Protein AF-A0A160F9H5-F1 (afdb_monomer_lite)

Sequence (130 aa):
MRKVIITVTLLSLFIFALTGCGVTSQKNDATSGESEQNKQSETTTKEQSKEHEAKKYYFTANEGGSISKIDLKTNKVVSTIKVDGAVHNVQVSPDGKILGATLVPEMQHGNDHSMEMKGMAVFIIQKQTN

pLDDT: mean 71.47, std 24.98, range [26.0, 98.25]

Structure (mmCIF, N/CA/C/O backbone):
data_AF-A0A160F9H5-F1
#
_entry.id   AF-A0A160F9H5-F1
#
loop_
_atom_site.group_PDB
_atom_site.id
_atom_site.type_symbol
_atom_site.label_atom_id
_atom_site.label_alt_id
_atom_site.label_comp_id
_atom_site.label_asym_id
_atom_site.label_entity_id
_atom_site.label_seq_id
_atom_site.pdbx_PDB_ins_code
_atom_site.Cartn_x
_atom_site.Cartn_y
_atom_site.Cartn_z
_atom_site.occupancy
_atom_site.B_iso_or_equiv
_atom_site.auth_seq_id
_atom_site.auth_comp_id
_atom_site.auth_asym_id
_atom_site.auth_atom_id
_atom_site.pdbx_PDB_model_num
ATOM 1 N N . MET A 1 1 ? -50.963 9.316 48.881 1.00 56.94 1 MET A N 1
ATOM 2 C CA . MET A 1 1 ? -49.984 10.072 49.701 1.00 56.94 1 MET A CA 1
ATOM 3 C C . MET A 1 1 ? -48.557 9.508 49.643 1.00 56.94 1 MET A C 1
ATOM 5 O O . MET A 1 1 ? -47.644 10.294 49.463 1.00 56.94 1 MET A O 1
ATOM 9 N N . ARG A 1 2 ? -48.322 8.181 49.675 1.00 55.03 2 ARG A N 1
ATOM 10 C CA . ARG A 1 2 ? -46.959 7.595 49.560 1.00 55.03 2 ARG A CA 1
ATOM 11 C C . ARG A 1 2 ? -46.211 7.891 48.242 1.00 55.03 2 ARG A C 1
ATOM 13 O O . ARG A 1 2 ? -45.001 8.054 48.266 1.00 55.03 2 ARG A O 1
ATOM 20 N N . LYS A 1 3 ? -46.916 8.024 47.110 1.00 47.59 3 LYS A N 1
ATOM 21 C CA . LYS A 1 3 ? -46.301 8.337 45.801 1.00 47.59 3 LYS A CA 1
ATOM 22 C C . LYS A 1 3 ? -45.863 9.805 45.645 1.00 47.59 3 LYS A C 1
ATOM 24 O O . LYS A 1 3 ? -44.958 10.069 44.873 1.00 47.59 3 LYS A O 1
ATOM 29 N N . VAL A 1 4 ? -46.453 10.730 46.412 1.00 53.50 4 VAL A N 1
ATOM 30 C CA . VAL A 1 4 ? -46.126 12.173 46.366 1.00 53.50 4 VAL A CA 1
ATOM 31 C C . VAL A 1 4 ? -44.842 12.481 47.152 1.00 53.50 4 VAL A C 1
ATOM 33 O O . VAL A 1 4 ? -44.091 13.380 46.797 1.00 53.50 4 VAL A O 1
ATOM 36 N N . ILE A 1 5 ? -44.538 11.685 48.182 1.00 56.47 5 ILE A N 1
ATOM 37 C CA . ILE A 1 5 ? -43.329 11.843 49.010 1.00 56.47 5 ILE A CA 1
ATOM 38 C C . ILE A 1 5 ? -42.056 11.432 48.237 1.00 56.47 5 ILE A C 1
ATOM 40 O O . ILE A 1 5 ? -41.007 12.054 48.389 1.00 56.47 5 ILE A O 1
ATOM 44 N N . ILE A 1 6 ? -42.152 10.433 47.350 1.00 58.38 6 ILE A N 1
ATOM 45 C CA . ILE A 1 6 ? -41.022 9.957 46.526 1.00 58.38 6 ILE A CA 1
ATOM 46 C C . ILE A 1 6 ? -40.683 10.962 45.412 1.00 58.38 6 ILE A C 1
ATOM 48 O O . ILE A 1 6 ? -39.519 11.178 45.093 1.00 58.38 6 ILE A O 1
ATOM 52 N N . THR A 1 7 ? -41.686 11.636 44.845 1.00 57.72 7 THR A N 1
ATOM 53 C CA . THR A 1 7 ? -41.461 12.628 43.783 1.00 57.72 7 THR A CA 1
ATOM 54 C C . THR A 1 7 ? -40.857 13.933 44.308 1.00 57.72 7 THR A C 1
ATOM 56 O O . THR A 1 7 ? -40.084 14.569 43.600 1.00 57.72 7 THR A O 1
ATOM 59 N N . VAL A 1 8 ? -41.149 14.319 45.556 1.00 58.59 8 VAL A N 1
ATOM 60 C CA . VAL A 1 8 ? -40.590 15.540 46.174 1.00 58.59 8 VAL A CA 1
ATOM 61 C C . VAL A 1 8 ? -39.128 15.349 46.603 1.00 58.59 8 VAL A C 1
ATOM 63 O O . VAL A 1 8 ? -38.341 16.286 46.515 1.00 58.59 8 VAL A O 1
ATOM 66 N N . THR A 1 9 ? -38.730 14.130 46.982 1.00 59.59 9 THR A N 1
ATOM 67 C CA . THR A 1 9 ? -37.344 13.807 47.378 1.00 59.59 9 THR A CA 1
ATOM 68 C C . THR A 1 9 ? -36.384 13.687 46.188 1.00 59.59 9 THR A C 1
ATOM 70 O O . THR A 1 9 ? -35.216 14.052 46.300 1.00 59.59 9 THR A O 1
ATOM 73 N N . LEU A 1 10 ? -36.870 13.258 45.020 1.00 58.19 10 LEU A N 1
ATOM 74 C CA . LEU A 1 10 ? -36.082 13.217 43.780 1.00 58.19 10 LEU A CA 1
ATOM 75 C C . LEU A 1 10 ? -35.852 14.610 43.170 1.00 58.19 10 LEU A C 1
ATOM 77 O O . LEU A 1 10 ? -34.795 14.860 42.596 1.00 58.19 10 LEU A O 1
ATOM 81 N N . LEU A 1 11 ? -36.800 15.537 43.344 1.00 53.56 11 LEU A N 1
ATOM 82 C CA . LEU A 1 11 ? -36.681 16.908 42.839 1.00 53.56 11 LEU A CA 1
ATOM 83 C C . LEU A 1 11 ? -35.740 17.777 43.699 1.00 53.56 11 LEU A C 1
ATOM 85 O O . LEU A 1 11 ? -35.092 18.676 43.170 1.00 53.56 11 LEU A O 1
ATOM 89 N N . SER A 1 12 ? -35.593 17.481 44.998 1.00 56.38 12 SER A N 1
ATOM 90 C CA . SER A 1 12 ? -34.661 18.200 45.885 1.00 56.38 12 SER A CA 1
ATOM 91 C C . SER A 1 12 ? -33.193 17.785 45.719 1.00 56.38 12 SER A C 1
ATOM 93 O O . SER A 1 12 ? -32.298 18.560 46.043 1.00 56.38 12 SER A O 1
ATOM 95 N N . LEU A 1 13 ? -32.922 16.583 45.203 1.00 56.38 13 LEU A N 1
ATOM 96 C CA . LEU A 1 13 ? -31.559 16.076 44.983 1.00 56.38 13 LEU A CA 1
ATOM 97 C C . LEU A 1 13 ? -30.922 16.570 43.673 1.00 56.38 13 LEU A C 1
ATOM 99 O O . LEU A 1 13 ? -29.706 16.505 43.527 1.00 56.38 13 LEU A O 1
ATOM 103 N N . PHE A 1 14 ? -31.711 17.131 42.753 1.00 54.00 14 PHE A N 1
ATOM 104 C CA . PHE A 1 14 ? -31.213 17.665 41.479 1.00 54.00 14 PHE A CA 1
ATOM 105 C C . PHE A 1 14 ? -30.674 19.108 41.580 1.00 54.00 14 PHE A C 1
ATOM 107 O O . PHE A 1 14 ? -30.078 19.615 40.635 1.00 54.00 14 PHE A O 1
ATOM 114 N N . ILE A 1 15 ? -30.846 19.775 42.729 1.00 57.19 15 ILE A N 1
ATOM 115 C CA . ILE A 1 15 ? -30.453 21.184 42.929 1.00 57.19 15 ILE A CA 1
ATOM 116 C C . ILE A 1 15 ? -29.040 21.318 43.543 1.00 57.19 15 ILE A C 1
ATOM 118 O O . ILE A 1 15 ? -28.433 22.382 43.470 1.00 57.19 15 ILE A O 1
ATOM 122 N N . PHE A 1 16 ? -28.444 20.242 44.070 1.00 53.19 16 PHE A N 1
ATOM 123 C CA . PHE A 1 16 ? -27.147 20.308 44.767 1.00 53.19 16 PHE A CA 1
ATOM 124 C C . PHE A 1 16 ? -25.892 20.270 43.872 1.00 53.19 16 PHE A C 1
ATOM 126 O O . PHE A 1 16 ? -24.783 20.355 44.392 1.00 53.19 16 PHE A O 1
ATOM 133 N N . ALA A 1 17 ? -26.020 20.183 42.544 1.00 50.41 17 ALA A N 1
ATOM 134 C CA . ALA A 1 17 ? -24.862 20.037 41.650 1.00 50.41 17 ALA A CA 1
ATOM 135 C C . ALA A 1 17 ? -24.347 21.345 41.006 1.00 50.41 17 ALA A C 1
ATOM 137 O O . ALA A 1 17 ? -23.434 21.284 40.187 1.00 50.41 17 ALA A O 1
ATOM 138 N N . LEU A 1 18 ? -24.896 22.523 41.341 1.00 60.91 18 LEU A N 1
ATOM 139 C CA . LEU A 1 18 ? -24.579 23.782 40.631 1.00 60.91 18 LEU A CA 1
ATOM 140 C C . LEU A 1 18 ? -24.001 24.923 41.487 1.00 60.91 18 LEU A C 1
ATOM 142 O O . LEU A 1 18 ? -23.855 26.039 41.001 1.00 60.91 18 LEU A O 1
ATOM 146 N N . THR A 1 19 ? -23.573 24.660 42.719 1.00 63.06 19 THR A N 1
ATOM 147 C CA . THR A 1 19 ? -22.852 25.646 43.549 1.00 63.06 19 THR A CA 1
ATOM 148 C C . THR A 1 19 ? -21.435 25.172 43.845 1.00 63.06 19 THR A C 1
ATOM 150 O O . THR A 1 19 ? -21.131 24.708 44.938 1.00 63.06 19 THR A O 1
ATOM 153 N N . GLY A 1 20 ? -20.564 25.287 42.843 1.00 50.78 20 GLY A N 1
ATOM 154 C CA . GLY A 1 20 ? -19.114 25.197 42.997 1.00 50.78 20 GLY A CA 1
ATOM 155 C C . GLY A 1 20 ? -18.481 26.582 42.876 1.00 50.78 20 GLY A C 1
ATOM 156 O O . GLY A 1 20 ? -18.019 26.949 41.802 1.00 50.78 20 GLY A O 1
ATOM 157 N N . CYS A 1 21 ? -18.463 27.342 43.971 1.00 61.75 21 CYS A N 1
ATOM 158 C CA . CYS A 1 21 ? -17.661 28.557 44.125 1.00 61.75 21 CYS A CA 1
ATOM 159 C C . CYS A 1 21 ? -16.881 28.471 45.441 1.00 61.75 21 CYS A C 1
ATOM 161 O O . CYS A 1 21 ? -17.481 28.212 46.479 1.00 61.75 21 CYS A O 1
ATOM 163 N N . GLY A 1 22 ? -15.585 28.795 45.406 1.00 39.16 22 GLY A N 1
ATOM 164 C CA . GLY A 1 22 ? -14.924 29.435 46.549 1.00 39.16 22 GLY A CA 1
ATOM 165 C C . GLY A 1 22 ? -13.743 28.705 47.191 1.00 39.16 22 GLY A C 1
ATOM 166 O O . GLY A 1 22 ? -13.897 27.732 47.913 1.00 39.16 22 GLY A O 1
ATOM 167 N N . VAL A 1 23 ? -12.567 29.287 46.966 1.00 41.62 23 VAL A N 1
ATOM 168 C CA . VAL A 1 23 ? -11.268 29.147 47.646 1.00 41.62 23 VAL A CA 1
ATOM 169 C C . VAL A 1 23 ? -11.308 29.454 49.163 1.00 41.62 23 VAL A C 1
ATOM 171 O O . VAL A 1 23 ? -11.987 30.394 49.558 1.00 41.62 23 VAL A O 1
ATOM 174 N N . THR A 1 24 ? -10.543 28.729 50.006 1.00 33.84 24 THR A N 1
ATOM 175 C CA . THR A 1 24 ? -9.422 29.238 50.854 1.00 33.84 24 THR A CA 1
ATOM 176 C C . THR A 1 24 ? -8.974 28.268 51.981 1.00 33.84 24 THR A C 1
ATOM 178 O O . THR A 1 24 ? -9.785 27.771 52.748 1.00 33.84 24 THR A O 1
ATOM 181 N N . SER A 1 25 ? -7.648 28.067 52.046 1.00 35.25 25 SER A N 1
ATOM 182 C CA . SER A 1 25 ? -6.700 28.005 53.188 1.00 35.25 25 SER A CA 1
ATOM 183 C C . SER A 1 25 ? -6.787 27.040 54.400 1.00 35.25 25 SER A C 1
ATOM 185 O O . SER A 1 25 ? -7.707 27.093 55.203 1.00 35.25 25 SER A O 1
ATOM 187 N N . GLN A 1 26 ? -5.615 26.394 54.609 1.00 34.84 26 GLN A N 1
ATOM 188 C CA . GLN A 1 26 ? -4.937 25.920 55.847 1.00 34.84 26 GLN A CA 1
ATOM 189 C C . GLN A 1 26 ? -5.470 24.663 56.573 1.00 34.84 26 GLN A C 1
ATOM 191 O O . GLN A 1 26 ? -6.667 24.487 56.698 1.00 34.84 26 GLN A O 1
ATOM 196 N N . LYS A 1 27 ? -4.669 23.783 57.203 1.00 31.27 27 LYS A N 1
ATOM 197 C CA . LYS A 1 27 ? -3.218 23.477 57.283 1.00 31.27 27 LYS A CA 1
ATOM 198 C C . LYS A 1 27 ? -3.081 22.318 58.312 1.00 31.27 27 LYS A C 1
ATOM 200 O O . LYS A 1 27 ? 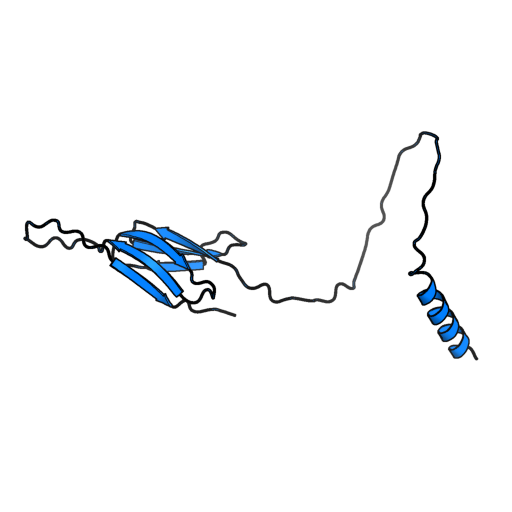-3.609 22.481 59.404 1.00 31.27 27 LYS A O 1
ATOM 205 N N . ASN A 1 28 ? -2.295 21.272 57.995 1.00 31.33 28 ASN A N 1
ATOM 206 C CA . ASN A 1 28 ? -1.688 20.236 58.882 1.00 31.33 28 ASN A CA 1
ATOM 207 C C . ASN A 1 28 ? -2.658 19.247 59.586 1.00 31.33 28 ASN A C 1
ATOM 209 O O . ASN A 1 28 ? -3.791 19.598 59.856 1.00 31.33 28 ASN A O 1
ATOM 213 N N . ASP A 1 29 ? -2.335 17.987 59.899 1.00 29.44 29 ASP A N 1
ATOM 214 C CA . ASP A 1 29 ? -1.083 17.389 60.385 1.00 29.44 29 ASP A CA 1
ATOM 215 C C . ASP A 1 29 ? -1.064 15.850 60.156 1.00 29.44 29 ASP A C 1
ATOM 217 O O . ASP A 1 29 ? -2.032 15.262 59.675 1.00 29.44 29 ASP A O 1
ATOM 221 N N . ALA A 1 30 ? 0.070 15.225 60.458 1.00 33.31 30 ALA A N 1
ATOM 222 C CA . ALA A 1 30 ? 0.598 13.980 59.907 1.00 33.31 30 ALA A CA 1
ATOM 223 C C . ALA A 1 30 ? 0.106 12.624 60.494 1.00 33.31 30 ALA A C 1
ATOM 225 O O . ALA A 1 30 ? -0.227 12.506 61.666 1.00 33.31 30 ALA A O 1
ATOM 226 N N . THR A 1 31 ? 0.233 11.589 59.644 1.00 26.02 31 THR A N 1
ATOM 227 C CA . THR A 1 31 ? 0.752 10.218 59.898 1.00 26.02 31 THR A CA 1
ATOM 228 C C . THR A 1 31 ? 0.045 9.261 60.876 1.00 26.02 31 THR A C 1
ATOM 230 O O . THR A 1 31 ? 0.136 9.405 62.088 1.00 26.02 31 THR A O 1
ATOM 233 N N . SER A 1 32 ? -0.468 8.136 60.353 1.00 30.95 32 SER A N 1
ATOM 234 C CA . SER A 1 32 ? 0.065 6.759 60.553 1.00 30.95 32 SER A CA 1
ATOM 235 C C . SER A 1 32 ? -0.965 5.678 60.180 1.00 30.95 32 SER A C 1
ATOM 237 O O . SER A 1 32 ? -2.158 5.856 60.403 1.00 30.95 32 SER A O 1
ATOM 239 N N . GLY A 1 33 ? -0.483 4.531 59.684 1.00 26.00 33 GLY A N 1
ATOM 240 C CA . GLY A 1 33 ? -1.131 3.234 59.927 1.00 26.00 33 GLY A CA 1
ATOM 241 C C . GLY A 1 33 ? -1.689 2.490 58.713 1.00 26.00 33 GLY A C 1
ATOM 242 O O . GLY A 1 33 ? -2.639 2.931 58.084 1.00 26.00 33 GLY A O 1
ATOM 243 N N . GLU A 1 34 ? -1.076 1.341 58.442 1.00 28.06 34 GLU A N 1
ATOM 244 C CA . GLU A 1 34 ? -1.306 0.329 57.402 1.00 28.06 34 GLU A CA 1
ATOM 245 C C . GLU A 1 34 ? -2.676 -0.377 57.358 1.00 28.06 34 GLU A C 1
ATOM 247 O O . GLU A 1 34 ? -3.356 -0.514 58.371 1.00 28.06 34 GLU A O 1
ATOM 252 N N . SER A 1 35 ? -2.896 -1.035 56.200 1.00 28.47 35 SER A N 1
ATOM 253 C CA . SER A 1 35 ? -3.519 -2.370 55.994 1.00 28.47 35 SER A CA 1
ATOM 254 C C . SER A 1 35 ? -5.020 -2.530 56.300 1.00 28.47 35 SER A C 1
ATOM 256 O O . SER A 1 35 ? -5.550 -1.932 57.218 1.00 28.47 35 SER A O 1
ATOM 258 N N . GLU A 1 36 ? -5.829 -3.343 55.622 1.00 35.31 36 GLU A N 1
ATOM 259 C CA . GLU A 1 36 ? -5.741 -4.217 54.449 1.00 35.31 36 GLU A CA 1
ATOM 260 C C . GLU A 1 36 ? -7.198 -4.637 54.109 1.00 35.31 36 GLU A C 1
ATOM 262 O O . GLU A 1 36 ? -8.116 -4.451 54.905 1.00 35.31 36 GLU A O 1
ATOM 267 N N . GLN A 1 37 ? -7.371 -5.302 52.962 1.00 27.97 37 GLN A N 1
ATOM 268 C CA . GLN A 1 37 ? -8.415 -6.311 52.703 1.00 27.97 37 GLN A CA 1
ATOM 269 C C . GLN A 1 37 ? -9.778 -5.884 52.106 1.00 27.97 37 GLN A C 1
ATOM 271 O O . GLN A 1 37 ? -10.794 -5.708 52.767 1.00 27.97 37 GLN A O 1
ATOM 276 N N . ASN A 1 38 ? -9.780 -5.868 50.768 1.00 29.89 38 ASN A N 1
ATOM 277 C CA . ASN A 1 38 ? -10.551 -6.760 49.885 1.00 29.89 38 ASN A CA 1
ATOM 278 C C . ASN A 1 38 ? -12.054 -7.007 50.172 1.00 29.89 38 ASN A C 1
ATOM 280 O O . ASN A 1 38 ? -12.415 -7.762 51.074 1.00 29.89 38 ASN A O 1
ATOM 284 N N . LYS A 1 39 ? -12.924 -6.558 49.250 1.00 35.56 39 LYS A N 1
ATOM 285 C CA . LYS A 1 39 ? -14.165 -7.278 48.921 1.00 35.56 39 LYS A CA 1
ATOM 286 C C . LYS A 1 39 ? -14.458 -7.229 47.417 1.00 35.56 39 LYS A C 1
ATOM 288 O O . LYS A 1 39 ? -14.629 -6.166 46.827 1.00 35.56 39 LYS A O 1
ATOM 293 N N . GLN A 1 40 ? -14.503 -8.422 46.838 1.00 34.69 40 GLN A N 1
ATOM 294 C CA . GLN A 1 40 ? -14.778 -8.759 45.446 1.00 34.69 40 GLN A CA 1
ATOM 295 C C . GLN A 1 40 ? -16.289 -8.867 45.141 1.00 34.69 40 GLN A C 1
ATOM 297 O O . GLN A 1 40 ? -17.095 -9.103 46.043 1.00 34.69 40 GLN A O 1
ATOM 302 N N . SER A 1 41 ? -16.583 -8.804 43.834 1.00 36.97 41 SER A N 1
ATOM 303 C CA . SER A 1 41 ? -17.782 -9.233 43.079 1.00 36.97 41 SER A CA 1
ATOM 304 C C . SER A 1 41 ? -18.965 -8.258 42.997 1.00 36.97 41 SER A C 1
ATOM 306 O O . SER A 1 41 ? -19.612 -7.976 43.998 1.00 36.97 41 SER A O 1
ATOM 308 N N . GLU A 1 42 ? -19.177 -7.609 41.836 1.00 43.69 42 GLU A N 1
ATOM 309 C CA . GLU A 1 42 ? -19.910 -8.080 40.616 1.00 43.69 42 GLU A CA 1
ATOM 310 C C . GLU A 1 42 ? -21.381 -7.592 40.688 1.00 43.69 42 GLU A C 1
ATOM 312 O O . GLU A 1 42 ? -21.964 -7.603 41.760 1.00 43.69 42 GLU A O 1
ATOM 317 N N . THR A 1 43 ? -22.109 -7.126 39.667 1.00 27.83 43 THR A N 1
ATOM 318 C CA . THR A 1 43 ? -21.947 -7.054 38.208 1.00 27.83 43 THR A CA 1
ATOM 319 C C . THR A 1 43 ? -23.062 -6.148 37.640 1.00 27.83 43 THR A C 1
ATOM 321 O O . THR A 1 43 ? -24.140 -6.051 38.224 1.00 27.83 43 THR A O 1
ATOM 324 N N . THR A 1 44 ? -22.810 -5.558 36.458 1.00 32.38 44 THR A N 1
ATOM 325 C CA . THR A 1 44 ? -23.750 -4.916 35.493 1.00 32.38 44 THR A CA 1
ATOM 326 C C . THR A 1 44 ? -24.418 -3.602 35.917 1.00 32.38 44 THR A C 1
ATOM 328 O O . THR A 1 44 ? -25.234 -3.540 36.820 1.00 32.38 44 THR A O 1
ATOM 331 N N . THR A 1 45 ? -24.172 -2.487 35.228 1.00 31.88 45 THR A N 1
ATOM 332 C CA . THR A 1 45 ? -24.702 -2.271 33.870 1.00 31.88 45 THR A CA 1
ATOM 333 C C . THR A 1 45 ? -23.718 -1.427 33.049 1.00 31.88 45 THR A C 1
ATOM 335 O O . THR A 1 45 ? -23.664 -0.209 33.186 1.00 31.88 45 THR A O 1
ATOM 338 N N . LYS A 1 46 ? -22.911 -2.070 32.196 1.00 38.81 46 LYS A N 1
ATOM 339 C CA . LYS A 1 46 ? -22.312 -1.413 31.025 1.00 38.81 46 LYS A CA 1
ATOM 340 C C . LYS A 1 46 ? -23.094 -1.887 29.814 1.00 38.81 46 LYS A C 1
ATOM 342 O O . LYS A 1 46 ? -22.764 -2.897 29.202 1.00 38.81 46 LYS A O 1
ATOM 347 N N . GLU A 1 47 ? -24.180 -1.181 29.546 1.00 48.25 47 GLU A N 1
ATOM 348 C CA . GLU A 1 47 ? -24.924 -1.313 28.308 1.00 48.25 47 GLU A CA 1
ATOM 349 C C . GLU A 1 47 ? -24.120 -0.654 27.182 1.00 48.25 47 GLU A C 1
ATOM 351 O O . GLU A 1 47 ? -23.512 0.406 27.338 1.00 48.25 47 GLU A O 1
ATOM 356 N N . GLN A 1 48 ? -24.033 -1.387 26.080 1.00 44.19 48 GLN A N 1
ATOM 357 C CA . GLN A 1 48 ? -23.207 -1.130 24.915 1.00 44.19 48 GLN A CA 1
ATOM 358 C C . GLN A 1 48 ? -23.597 0.163 24.196 1.00 44.19 48 GLN A C 1
ATOM 360 O O . GLN A 1 48 ? -24.648 0.228 23.568 1.00 44.19 48 GLN A O 1
ATOM 365 N N . SER A 1 49 ? -22.660 1.098 24.085 1.00 45.84 49 SER A N 1
ATOM 366 C CA . SER A 1 49 ? -22.466 1.845 22.844 1.00 45.84 49 SER A CA 1
ATOM 367 C C . SER A 1 49 ? -21.270 1.229 22.117 1.00 45.84 49 SER A C 1
ATOM 369 O O . SER A 1 49 ? -20.130 1.672 22.240 1.00 45.84 49 SER A O 1
ATOM 371 N N . LYS A 1 50 ? -21.505 0.150 21.355 1.00 53.22 50 LYS A N 1
ATOM 372 C CA . LYS A 1 50 ? -20.579 -0.190 20.266 1.00 53.22 50 LYS A CA 1
ATOM 373 C C . LYS A 1 50 ? -20.761 0.883 19.200 1.00 53.22 50 LYS A C 1
ATOM 375 O O . LYS A 1 50 ? -21.504 0.707 18.242 1.00 53.22 50 LYS A O 1
ATOM 380 N N . GLU A 1 51 ? -20.106 2.014 19.409 1.00 59.00 51 GLU A N 1
ATOM 381 C CA . GLU A 1 51 ? -19.716 2.875 18.310 1.00 59.00 51 GLU A CA 1
ATOM 382 C C . GLU A 1 51 ? -18.944 1.980 17.332 1.00 59.00 51 GLU A C 1
ATOM 384 O O . GLU A 1 51 ? -18.038 1.242 17.735 1.00 59.00 51 GLU A O 1
ATOM 389 N N . HIS A 1 52 ? -19.384 1.926 16.075 1.00 60.16 52 HIS A N 1
ATOM 390 C CA . HIS A 1 52 ? -18.677 1.185 15.040 1.00 60.16 52 HIS A CA 1
ATOM 391 C C . HIS A 1 52 ? -17.320 1.864 14.839 1.00 60.16 52 HIS A C 1
ATOM 393 O O . HIS A 1 52 ? -17.198 2.813 14.070 1.00 60.16 52 HIS A O 1
ATOM 399 N N . GLU A 1 53 ? -16.307 1.403 15.577 1.00 75.56 53 GLU A N 1
ATOM 400 C CA . GLU A 1 53 ? -14.923 1.824 15.402 1.00 75.56 53 GLU A CA 1
ATOM 401 C C . GLU A 1 53 ? -14.549 1.551 13.940 1.00 75.56 53 GLU A C 1
ATOM 403 O O . GLU A 1 53 ? -14.424 0.397 13.520 1.00 75.56 53 GLU A O 1
ATOM 408 N N . ALA A 1 54 ? -14.427 2.615 13.144 1.00 81.31 54 ALA A N 1
ATOM 409 C CA . ALA A 1 54 ? -14.015 2.499 11.756 1.00 81.31 54 ALA A CA 1
ATOM 410 C C . ALA A 1 54 ? -12.632 1.839 11.713 1.00 81.31 54 ALA A C 1
ATOM 412 O O . ALA A 1 54 ? -11.672 2.358 12.290 1.00 81.31 54 ALA A O 1
ATOM 413 N N . LYS A 1 55 ? -12.523 0.686 11.040 1.00 88.75 55 LYS A N 1
ATOM 414 C CA . LYS A 1 55 ? -11.242 -0.016 10.903 1.00 88.75 55 LYS A CA 1
ATOM 415 C C . LYS A 1 55 ? -10.252 0.868 10.151 1.00 88.75 55 LYS A C 1
ATOM 417 O O . LYS A 1 55 ? -10.535 1.339 9.050 1.00 88.75 55 LYS A O 1
ATOM 422 N N . LYS A 1 56 ? -9.079 1.069 10.747 1.00 92.62 56 LYS A N 1
ATOM 423 C CA . LYS A 1 56 ? -7.985 1.861 10.176 1.00 92.62 56 LYS A CA 1
ATOM 424 C C . LYS A 1 56 ? -6.895 0.940 9.648 1.00 92.62 56 LYS A C 1
ATOM 426 O O . LYS A 1 56 ? -6.608 -0.101 10.239 1.00 92.62 56 LYS A O 1
ATOM 431 N N . TYR A 1 57 ? -6.271 1.358 8.554 1.00 95.19 57 TYR A N 1
ATOM 432 C CA . TYR A 1 57 ? -5.231 0.597 7.875 1.00 95.19 57 TYR A CA 1
ATOM 433 C C . TYR A 1 57 ? -4.054 1.496 7.519 1.00 95.19 57 TYR A C 1
ATOM 435 O O . TYR A 1 57 ? -4.243 2.683 7.253 1.00 95.19 57 TYR A O 1
ATOM 443 N N . TYR A 1 58 ? -2.866 0.907 7.452 1.00 96.69 58 TYR A N 1
ATOM 444 C CA . TYR A 1 58 ? -1.715 1.493 6.770 1.00 96.69 58 TYR A CA 1
ATOM 445 C C . TYR A 1 58 ? -1.221 0.543 5.678 1.00 96.69 58 TYR A C 1
ATOM 447 O O . TYR A 1 58 ? -1.592 -0.635 5.642 1.00 96.69 58 TYR A O 1
ATOM 455 N N . PHE A 1 59 ? -0.425 1.078 4.755 1.00 97.88 59 PHE A N 1
ATOM 456 C CA . PHE A 1 59 ? 0.039 0.352 3.580 1.00 97.88 59 PHE A CA 1
ATOM 457 C C . PHE A 1 59 ? 1.554 0.444 3.454 1.00 97.88 59 PHE A C 1
ATOM 459 O O . PHE A 1 59 ? 2.136 1.476 3.785 1.00 97.88 59 PHE A O 1
ATOM 466 N N . THR A 1 60 ? 2.180 -0.619 2.954 1.00 98.06 60 THR A N 1
ATOM 467 C CA . THR A 1 60 ? 3.622 -0.654 2.679 1.00 98.06 60 THR A CA 1
ATOM 468 C C . THR A 1 60 ? 3.872 -1.085 1.245 1.00 98.06 60 THR A C 1
ATOM 470 O O . THR A 1 60 ? 3.302 -2.077 0.788 1.00 98.06 60 THR A O 1
ATOM 473 N N . ALA A 1 61 ? 4.728 -0.345 0.542 1.00 98.06 61 ALA A N 1
ATOM 474 C CA . ALA A 1 61 ? 5.292 -0.782 -0.726 1.00 98.06 61 ALA A CA 1
ATOM 475 C C . ALA A 1 61 ? 6.323 -1.880 -0.453 1.00 98.06 61 ALA A C 1
ATOM 477 O O . ALA A 1 61 ? 7.253 -1.680 0.325 1.00 98.06 61 ALA A O 1
ATOM 478 N N . ASN A 1 62 ? 6.146 -3.038 -1.078 1.00 96.94 62 ASN A N 1
ATOM 479 C CA . ASN A 1 62 ? 7.114 -4.119 -1.038 1.00 96.94 62 ASN A CA 1
ATOM 480 C C . ASN A 1 62 ? 7.808 -4.143 -2.404 1.00 96.94 62 ASN A C 1
ATOM 482 O O . ASN A 1 62 ? 7.168 -4.460 -3.411 1.00 96.94 62 ASN A O 1
ATOM 486 N N . GLU A 1 63 ? 9.109 -3.849 -2.440 1.00 93.44 63 GLU A N 1
ATOM 487 C CA . GLU A 1 63 ? 9.879 -3.763 -3.693 1.00 93.44 63 GLU A CA 1
ATOM 488 C C . GLU A 1 63 ? 9.838 -5.065 -4.514 1.00 93.44 63 GLU A C 1
ATOM 490 O O . GLU A 1 63 ? 9.953 -5.026 -5.732 1.00 93.44 63 GLU A O 1
ATOM 495 N N . GLY A 1 64 ? 9.551 -6.210 -3.880 1.00 91.19 64 GLY A N 1
ATOM 496 C CA . GLY A 1 64 ? 9.292 -7.498 -4.540 1.00 91.19 64 GLY A CA 1
ATOM 497 C C . GLY A 1 64 ? 7.920 -7.628 -5.227 1.00 91.19 64 GLY A C 1
ATOM 498 O O . GLY A 1 64 ? 7.352 -8.720 -5.241 1.00 91.19 64 GLY A O 1
ATOM 499 N N . GLY A 1 65 ? 7.339 -6.535 -5.724 1.00 95.06 65 GLY A N 1
ATOM 500 C CA . GLY A 1 65 ? 6.126 -6.568 -6.552 1.00 95.06 65 GLY A CA 1
ATOM 501 C C . GLY A 1 65 ? 4.806 -6.704 -5.800 1.00 95.06 65 GLY A C 1
ATOM 502 O O . GLY A 1 65 ? 3.885 -7.408 -6.231 1.00 95.06 65 GLY A O 1
ATOM 503 N N . SER A 1 66 ? 4.676 -6.062 -4.637 1.00 97.31 66 SER A N 1
ATOM 504 C CA . SER A 1 66 ? 3.374 -6.012 -3.962 1.00 97.31 66 SER A CA 1
ATOM 505 C C . SER A 1 66 ? 3.194 -4.817 -3.036 1.00 97.31 66 SER A C 1
ATOM 507 O O . SER A 1 66 ? 4.141 -4.118 -2.697 1.00 97.31 66 SER A O 1
ATOM 509 N N . ILE A 1 67 ? 1.956 -4.608 -2.596 1.00 98.25 67 ILE A N 1
ATOM 510 C CA . ILE A 1 67 ? 1.595 -3.655 -1.550 1.00 98.25 67 ILE A CA 1
ATOM 511 C C . ILE A 1 67 ? 0.833 -4.406 -0.458 1.00 98.25 67 ILE A C 1
ATOM 513 O O . ILE A 1 67 ? -0.164 -5.075 -0.743 1.00 98.25 67 ILE A O 1
ATOM 517 N N . SER A 1 68 ? 1.274 -4.287 0.792 1.00 98.12 68 SER A N 1
ATOM 518 C CA . SER A 1 68 ? 0.573 -4.874 1.941 1.00 98.12 68 SER A CA 1
ATOM 519 C C . SER A 1 68 ? -0.444 -3.887 2.502 1.00 98.12 68 SER A C 1
ATOM 521 O O . SER A 1 68 ? -0.102 -2.732 2.740 1.00 98.12 68 SER A O 1
ATOM 523 N N . LYS A 1 69 ? -1.671 -4.341 2.777 1.00 97.06 69 LYS A N 1
ATOM 524 C CA . LYS A 1 69 ? -2.654 -3.636 3.613 1.00 97.06 69 LYS A CA 1
ATOM 525 C C . LYS A 1 69 ? -2.602 -4.224 5.014 1.00 97.06 69 LYS A C 1
ATOM 527 O O . LYS A 1 69 ? -2.837 -5.422 5.188 1.00 97.06 69 LYS A O 1
ATOM 532 N N . ILE A 1 70 ? -2.321 -3.389 6.004 1.00 97.69 70 ILE A N 1
ATOM 533 C CA . ILE A 1 70 ? -2.089 -3.824 7.379 1.00 97.69 70 ILE A CA 1
ATOM 534 C C . ILE A 1 70 ? -3.129 -3.188 8.291 1.00 97.69 70 ILE A C 1
ATOM 536 O O . ILE A 1 70 ? -3.376 -1.984 8.226 1.00 97.69 70 ILE A O 1
ATOM 540 N N . ASP A 1 71 ? -3.774 -4.013 9.112 1.00 96.06 71 ASP A N 1
ATOM 541 C CA . ASP A 1 71 ? -4.701 -3.556 10.145 1.00 96.06 71 ASP A CA 1
ATOM 542 C C . ASP A 1 71 ? -3.934 -2.818 11.247 1.00 96.06 71 ASP A C 1
ATOM 544 O O . ASP A 1 71 ? -3.006 -3.368 11.840 1.00 96.06 71 ASP A O 1
ATOM 548 N N . LEU A 1 72 ? -4.329 -1.573 11.523 1.00 95.62 72 LEU A N 1
ATOM 549 C CA . LEU A 1 72 ? -3.599 -0.686 12.434 1.00 95.62 72 LEU A CA 1
ATOM 550 C C . LEU A 1 72 ? -3.629 -1.167 13.894 1.00 95.62 72 LEU A C 1
ATOM 552 O O . LEU A 1 72 ? -2.737 -0.842 14.670 1.00 95.62 72 LEU A O 1
ATOM 556 N N . LYS A 1 73 ? -4.659 -1.921 14.289 1.00 95.38 73 LYS A N 1
ATOM 557 C CA . LYS A 1 73 ? -4.852 -2.355 15.678 1.00 95.38 73 LYS A CA 1
ATOM 558 C C . LYS A 1 73 ? -4.042 -3.605 15.994 1.00 95.38 73 LYS A C 1
ATOM 560 O O . LYS A 1 73 ? -3.531 -3.759 17.098 1.00 95.38 73 LYS A O 1
ATOM 565 N N . THR A 1 74 ? -3.960 -4.511 15.028 1.00 96.69 74 THR A N 1
ATOM 566 C CA . THR A 1 74 ? -3.338 -5.830 15.195 1.00 96.69 74 THR A CA 1
ATOM 567 C C . THR A 1 74 ? -1.961 -5.941 14.549 1.00 96.69 74 THR A C 1
ATOM 569 O O . THR A 1 74 ? -1.262 -6.918 14.815 1.00 96.69 74 THR A O 1
ATOM 572 N N . ASN A 1 75 ? -1.574 -4.978 13.703 1.00 97.38 75 ASN A N 1
ATOM 573 C CA . ASN A 1 75 ? -0.368 -5.004 12.867 1.00 97.38 75 ASN A CA 1
ATOM 574 C C . ASN A 1 75 ? -0.262 -6.261 11.986 1.00 97.38 75 ASN A C 1
ATOM 576 O O . ASN A 1 75 ? 0.830 -6.714 11.644 1.00 97.38 75 ASN A O 1
ATOM 580 N N . LYS A 1 76 ? -1.404 -6.852 11.616 1.00 98.00 76 LYS A N 1
ATOM 581 C CA . LYS A 1 76 ? -1.468 -8.028 10.741 1.00 98.00 76 LYS A CA 1
ATOM 582 C C . LYS A 1 76 ? -1.764 -7.610 9.307 1.00 98.00 76 LYS A C 1
ATOM 584 O O . LYS A 1 76 ? -2.631 -6.769 9.066 1.00 98.00 76 LYS A O 1
ATOM 589 N N . VAL A 1 77 ? -1.080 -8.239 8.352 1.00 97.94 77 VAL A N 1
ATOM 590 C CA . VAL A 1 77 ? -1.411 -8.118 6.927 1.00 97.94 77 VAL A CA 1
ATOM 591 C C . VAL A 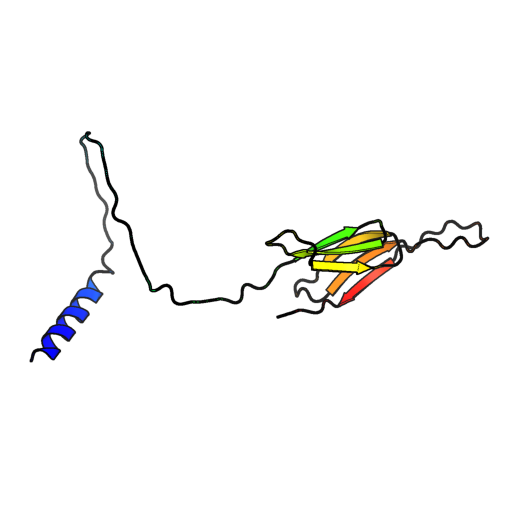1 77 ? -2.794 -8.731 6.704 1.00 97.94 77 VAL A C 1
ATOM 593 O O . VAL A 1 77 ? -3.000 -9.914 6.967 1.00 97.94 77 VAL A O 1
ATOM 596 N N . VAL A 1 78 ? -3.743 -7.919 6.240 1.00 96.25 78 VAL A N 1
ATOM 597 C CA . VAL A 1 78 ? -5.130 -8.336 5.963 1.00 96.25 78 VAL A CA 1
ATOM 598 C C . VAL A 1 78 ? -5.419 -8.478 4.472 1.00 96.25 78 VAL A C 1
ATOM 600 O O . VAL A 1 78 ? -6.432 -9.059 4.095 1.00 96.25 78 VAL A O 1
ATOM 603 N N . SER A 1 79 ? -4.556 -7.927 3.617 1.00 95.94 79 SER A N 1
ATOM 604 C CA . SER A 1 79 ? -4.606 -8.102 2.167 1.00 95.94 79 SER A CA 1
ATOM 605 C C . SER A 1 7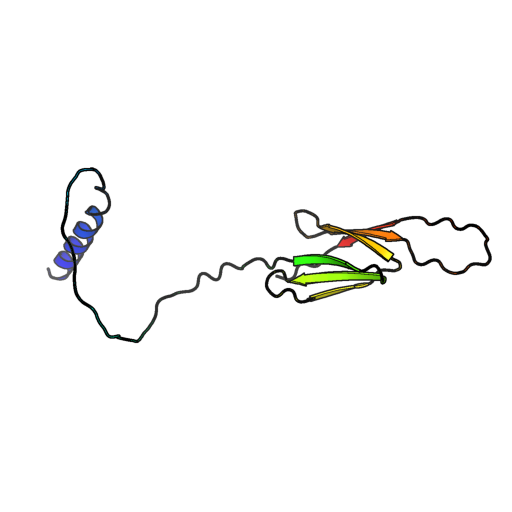9 ? -3.243 -7.790 1.554 1.00 95.94 79 SER A C 1
ATOM 607 O O . SER A 1 79 ? -2.508 -6.946 2.070 1.00 95.94 79 SER A O 1
ATOM 609 N N . THR A 1 80 ? -2.937 -8.439 0.435 1.00 97.31 80 THR A N 1
ATOM 610 C CA . THR A 1 80 ? -1.739 -8.189 -0.370 1.00 97.31 80 THR A CA 1
ATOM 611 C C . THR A 1 80 ? -2.172 -7.917 -1.800 1.00 97.31 80 THR A C 1
ATOM 613 O O . THR A 1 80 ? -2.816 -8.757 -2.428 1.00 97.31 80 THR A O 1
ATOM 616 N N . ILE A 1 81 ? -1.808 -6.751 -2.323 1.00 96.38 81 ILE A N 1
ATOM 617 C CA . ILE A 1 81 ? -2.091 -6.349 -3.698 1.00 96.38 81 ILE A CA 1
ATOM 618 C C . ILE A 1 81 ? -0.843 -6.640 -4.522 1.00 96.38 81 ILE A C 1
ATOM 620 O O . ILE A 1 81 ? 0.219 -6.084 -4.252 1.00 96.38 81 ILE A O 1
ATOM 624 N N . LYS A 1 82 ? -0.953 -7.537 -5.501 1.00 96.25 82 LYS A N 1
ATOM 625 C CA . LYS A 1 82 ? 0.134 -7.817 -6.441 1.00 96.25 82 LYS A CA 1
ATOM 626 C C . LYS A 1 82 ? 0.200 -6.724 -7.498 1.00 96.25 82 LYS A C 1
ATOM 628 O O . LYS A 1 82 ? -0.836 -6.250 -7.961 1.00 96.25 82 LYS A O 1
ATOM 633 N N . VAL A 1 83 ? 1.417 -6.355 -7.865 1.00 93.12 83 VAL A N 1
ATOM 634 C CA . VAL A 1 83 ? 1.692 -5.457 -8.983 1.00 93.12 83 VAL A CA 1
ATOM 635 C C . VAL A 1 83 ? 2.804 -6.053 -9.837 1.00 93.12 83 VAL A C 1
ATOM 637 O O . VAL A 1 83 ? 3.566 -6.892 -9.361 1.00 93.12 83 VAL A O 1
ATOM 640 N N . ASP A 1 84 ? 2.880 -5.616 -11.085 1.00 91.06 84 ASP A N 1
ATOM 641 C CA . ASP A 1 84 ? 3.931 -6.019 -12.012 1.00 91.06 84 ASP A CA 1
ATOM 642 C C . ASP A 1 84 ? 5.054 -4.970 -11.988 1.00 91.06 84 ASP A C 1
ATOM 644 O O . ASP A 1 84 ? 4.867 -3.847 -12.465 1.00 91.06 84 ASP A O 1
ATOM 648 N N . GLY A 1 85 ? 6.176 -5.303 -11.346 1.00 92.19 85 GLY A N 1
ATOM 649 C CA . GLY A 1 85 ? 7.315 -4.405 -11.132 1.00 92.19 85 GLY A CA 1
ATOM 650 C C . GLY A 1 85 ? 7.578 -3.989 -9.681 1.00 92.19 85 GLY A C 1
ATOM 651 O O . GLY A 1 85 ? 6.842 -4.331 -8.758 1.00 92.19 85 GLY A O 1
ATOM 652 N N . ALA A 1 86 ? 8.650 -3.225 -9.472 1.00 94.50 86 ALA A N 1
ATOM 653 C CA . ALA A 1 86 ? 9.115 -2.795 -8.155 1.00 94.50 86 ALA A CA 1
ATOM 654 C C . ALA A 1 86 ? 8.378 -1.536 -7.673 1.00 94.50 86 ALA A C 1
ATOM 656 O O . ALA A 1 86 ? 8.504 -0.470 -8.276 1.00 94.50 86 ALA A O 1
ATOM 657 N N . VAL A 1 87 ? 7.610 -1.640 -6.581 1.00 97.00 87 VAL A N 1
ATOM 658 C CA . VAL A 1 87 ? 6.899 -0.498 -5.968 1.00 97.00 87 VAL A CA 1
ATOM 659 C C . VAL A 1 87 ? 7.796 0.225 -4.976 1.00 97.00 87 VAL A C 1
ATOM 661 O O . VAL A 1 87 ? 8.368 -0.420 -4.103 1.00 97.00 87 VAL A O 1
ATOM 664 N N . HIS A 1 88 ? 7.820 1.558 -5.038 1.00 95.38 88 HIS A N 1
ATOM 665 C CA . HIS A 1 88 ? 8.598 2.390 -4.110 1.00 95.38 88 HIS A CA 1
ATOM 666 C C . HIS A 1 88 ? 7.737 3.209 -3.145 1.00 95.38 88 HIS A C 1
ATOM 668 O O . HIS A 1 88 ? 7.987 3.208 -1.945 1.00 95.38 88 HIS A O 1
ATOM 674 N N . ASN A 1 89 ? 6.705 3.897 -3.644 1.00 95.88 89 ASN A N 1
ATOM 675 C CA . ASN A 1 89 ? 5.866 4.773 -2.823 1.00 95.88 89 ASN A CA 1
ATOM 676 C C . ASN A 1 89 ? 4.406 4.345 -2.881 1.00 95.88 89 ASN A C 1
ATOM 678 O O . ASN A 1 89 ? 3.935 3.872 -3.916 1.00 95.88 89 ASN A O 1
ATOM 682 N N . VAL A 1 90 ? 3.686 4.576 -1.781 1.00 97.88 90 VAL A N 1
ATOM 683 C CA . VAL A 1 90 ? 2.234 4.409 -1.678 1.00 97.88 90 VAL A CA 1
ATOM 684 C C . VAL A 1 90 ? 1.607 5.600 -0.960 1.00 97.88 90 VAL A C 1
ATOM 686 O O . VAL A 1 90 ? 2.175 6.131 -0.007 1.00 97.88 90 VAL A O 1
ATOM 689 N N . GLN A 1 91 ? 0.422 6.013 -1.400 1.00 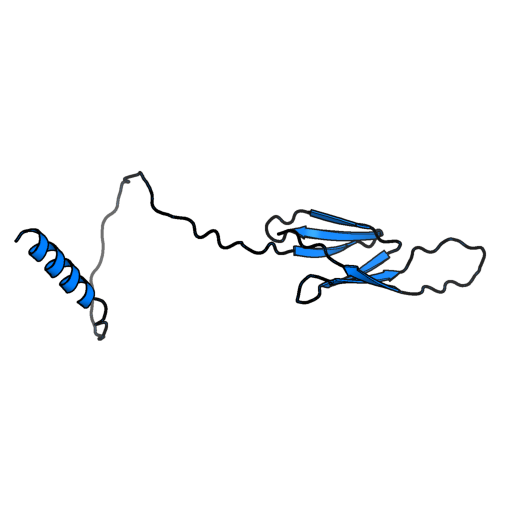98.00 91 GLN A N 1
ATOM 690 C CA . GLN A 1 91 ? -0.345 7.085 -0.772 1.00 98.00 91 GLN A CA 1
ATOM 691 C C . GLN A 1 91 ? -1.841 6.778 -0.843 1.00 98.00 91 GLN A C 1
ATOM 693 O O . GLN A 1 91 ? -2.332 6.259 -1.842 1.00 98.00 91 GLN A O 1
ATOM 698 N N . VAL A 1 92 ? -2.572 7.088 0.225 1.00 97.06 92 VAL A N 1
ATOM 699 C CA . VAL A 1 92 ? -4.012 6.822 0.331 1.00 97.06 92 VAL A CA 1
ATOM 700 C C . VAL A 1 92 ? -4.768 8.146 0.263 1.00 97.06 92 VAL A C 1
ATOM 702 O O . VAL A 1 92 ? -4.357 9.121 0.892 1.00 97.06 92 VAL A O 1
ATOM 705 N N . SER A 1 93 ? -5.868 8.192 -0.491 1.00 96.44 93 SER A N 1
ATOM 706 C CA . SER A 1 93 ? -6.751 9.360 -0.527 1.00 96.44 93 SER A CA 1
ATOM 707 C C . SER A 1 93 ? -7.371 9.635 0.853 1.00 96.44 93 SER A C 1
ATOM 709 O O . SER A 1 93 ? -7.572 8.699 1.629 1.00 96.44 93 SER A O 1
ATOM 711 N N . PRO A 1 94 ? -7.747 10.888 1.175 1.00 93.81 94 PRO A N 1
ATOM 712 C CA . PRO A 1 94 ? -8.344 11.218 2.473 1.00 93.81 94 PRO A CA 1
ATOM 713 C C . PRO A 1 94 ? -9.607 10.414 2.816 1.00 93.81 94 PRO A C 1
ATOM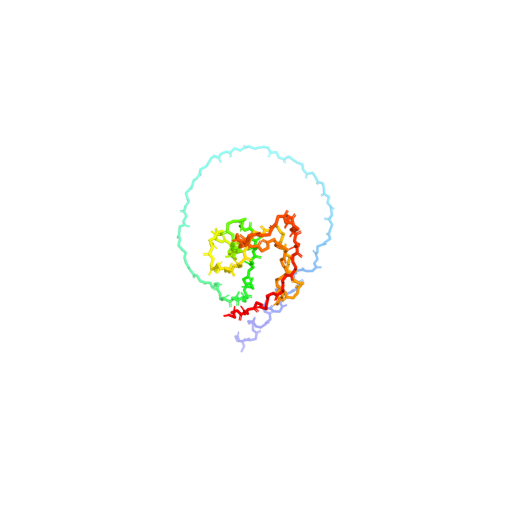 715 O O . PRO A 1 94 ? -9.856 10.118 3.980 1.00 93.81 94 PRO A O 1
ATOM 718 N N . ASP A 1 95 ? -10.394 10.033 1.806 1.00 92.69 95 ASP A N 1
ATOM 719 C CA . ASP A 1 95 ? -11.599 9.212 1.968 1.00 92.69 95 ASP A CA 1
ATOM 720 C C . ASP A 1 95 ? -11.322 7.694 1.974 1.00 92.69 95 ASP A C 1
ATOM 722 O O . ASP A 1 95 ? -12.250 6.886 2.038 1.00 92.69 95 ASP A O 1
ATOM 726 N N . GLY A 1 96 ? -10.052 7.295 1.867 1.00 92.38 96 GLY A N 1
ATOM 727 C CA . GLY A 1 96 ? -9.601 5.908 1.890 1.00 92.38 96 GLY A CA 1
ATOM 728 C C . GLY A 1 96 ? -9.958 5.082 0.655 1.00 92.38 96 GLY A C 1
ATOM 729 O O . GLY A 1 96 ? -9.678 3.883 0.650 1.00 92.38 96 GLY A O 1
ATOM 730 N N . LYS A 1 97 ? -10.604 5.661 -0.368 1.00 93.81 97 LYS A N 1
ATOM 731 C CA . LYS A 1 97 ? -11.114 4.908 -1.528 1.00 93.81 97 LYS A CA 1
ATOM 732 C C . LYS A 1 97 ? -10.078 4.667 -2.617 1.00 93.81 97 LYS A C 1
ATOM 734 O O . LYS A 1 97 ? -10.275 3.758 -3.418 1.00 93.81 97 LYS A O 1
ATOM 739 N N . ILE A 1 98 ? -9.003 5.448 -2.674 1.00 97.12 98 ILE A N 1
ATOM 740 C CA . ILE A 1 98 ? -7.970 5.328 -3.706 1.00 97.12 98 ILE A CA 1
ATOM 741 C C . ILE A 1 98 ? -6.615 5.127 -3.036 1.00 97.12 98 ILE A C 1
ATOM 743 O O . ILE A 1 98 ? -6.235 5.871 -2.135 1.00 97.12 98 ILE A O 1
ATOM 747 N N . LEU A 1 99 ? -5.879 4.129 -3.514 1.00 97.75 99 LEU A N 1
ATOM 748 C CA . LEU A 1 99 ? -4.474 3.904 -3.205 1.00 97.75 99 LEU A CA 1
ATOM 749 C C . LEU A 1 99 ? -3.650 4.223 -4.456 1.00 97.75 99 LEU A C 1
ATOM 751 O O . LEU A 1 99 ? -3.769 3.527 -5.461 1.00 97.75 99 LEU A O 1
ATOM 755 N N . GLY A 1 100 ? -2.842 5.276 -4.403 1.00 98.06 100 GLY A N 1
ATOM 756 C CA . GLY A 1 100 ? -1.841 5.588 -5.418 1.00 98.06 100 GLY A CA 1
ATOM 757 C C . GLY A 1 100 ? -0.521 4.890 -5.105 1.00 98.06 100 GLY A C 1
ATOM 758 O O . GLY A 1 100 ? -0.135 4.810 -3.938 1.00 98.06 100 GLY A O 1
ATOM 759 N N . ALA A 1 101 ? 0.177 4.402 -6.127 1.00 97.75 101 ALA A N 1
ATOM 760 C CA . ALA A 1 101 ? 1.512 3.834 -5.986 1.00 97.75 101 ALA A CA 1
ATOM 761 C C . ALA A 1 101 ? 2.411 4.191 -7.173 1.00 97.75 101 ALA A C 1
ATOM 763 O O . ALA A 1 101 ? 1.931 4.298 -8.301 1.00 97.75 101 ALA A O 1
ATOM 764 N N . THR A 1 102 ? 3.711 4.349 -6.923 1.00 97.25 102 THR A N 1
ATOM 765 C CA . THR A 1 102 ? 4.722 4.514 -7.980 1.00 97.25 102 THR A CA 1
ATOM 766 C C . THR A 1 102 ? 5.573 3.264 -8.081 1.00 97.25 102 THR A C 1
ATOM 768 O O . THR A 1 102 ? 6.051 2.767 -7.056 1.00 97.25 102 THR A O 1
ATOM 771 N N . LEU A 1 103 ? 5.797 2.786 -9.300 1.00 95.81 103 LEU A N 1
ATOM 772 C CA . LEU A 1 103 ? 6.555 1.569 -9.544 1.00 95.81 103 LEU A CA 1
ATOM 773 C C . LEU A 1 103 ? 7.367 1.640 -10.833 1.00 95.81 103 LEU A C 1
ATOM 775 O O . LEU A 1 103 ? 7.048 2.417 -11.732 1.00 95.81 103 LEU A O 1
ATOM 779 N N . VAL A 1 104 ? 8.403 0.817 -10.922 1.00 93.38 104 VAL A N 1
ATOM 780 C CA . VAL A 1 104 ? 9.119 0.547 -12.172 1.00 93.38 104 VAL A CA 1
ATOM 781 C C . VAL A 1 104 ? 8.693 -0.845 -12.640 1.00 93.38 104 VAL A C 1
ATOM 783 O O . VAL A 1 104 ? 8.899 -1.793 -11.882 1.00 93.38 104 VAL A O 1
ATOM 786 N N . PRO A 1 105 ? 8.065 -0.989 -13.823 1.00 89.06 105 PRO A N 1
ATOM 787 C CA . PRO A 1 105 ? 7.663 -2.295 -14.333 1.00 89.06 105 PRO A CA 1
ATOM 788 C C . PRO A 1 105 ? 8.873 -3.218 -14.479 1.00 89.06 105 PRO A C 1
ATOM 790 O O . PRO A 1 105 ? 9.991 -2.765 -14.739 1.00 89.06 105 PRO A O 1
ATOM 793 N N . GLU A 1 106 ? 8.648 -4.515 -14.294 1.00 83.88 106 GLU A N 1
ATOM 794 C CA . GLU A 1 106 ? 9.705 -5.508 -14.438 1.00 83.88 106 GLU A CA 1
ATOM 795 C C . GLU A 1 106 ? 10.223 -5.495 -15.886 1.00 83.88 106 GLU A C 1
ATOM 797 O O . GLU A 1 106 ? 9.447 -5.524 -16.846 1.00 83.88 106 GLU A O 1
ATOM 802 N N . MET A 1 107 ? 11.543 -5.383 -16.064 1.00 75.00 107 MET A N 1
ATOM 803 C CA . MET A 1 107 ? 12.122 -5.343 -17.404 1.00 75.00 107 MET A CA 1
ATOM 804 C C . MET A 1 107 ? 12.044 -6.734 -18.026 1.00 75.00 107 MET A C 1
ATOM 806 O O . MET A 1 107 ? 12.731 -7.657 -17.593 1.00 75.00 107 MET A O 1
ATOM 810 N N . GLN A 1 108 ? 11.244 -6.884 -19.078 1.00 68.12 108 GLN A N 1
ATOM 811 C CA . GLN A 1 108 ? 11.326 -8.068 -19.924 1.00 68.12 108 GLN A CA 1
ATOM 812 C C . GLN A 1 108 ? 12.611 -7.973 -20.748 1.00 68.12 108 GLN A C 1
ATOM 814 O O . GLN A 1 108 ? 12.836 -6.981 -21.442 1.00 68.12 108 GLN A O 1
ATOM 819 N N . HIS A 1 109 ? 13.469 -8.989 -20.654 1.00 67.19 109 HIS A N 1
ATOM 820 C CA . HIS A 1 109 ? 14.701 -9.082 -21.434 1.00 67.19 109 HIS A CA 1
ATOM 821 C C . HIS A 1 109 ? 14.381 -9.224 -22.934 1.00 67.19 109 HIS A C 1
ATOM 823 O O . HIS A 1 109 ? 14.308 -10.327 -23.469 1.00 67.19 109 HIS A O 1
ATOM 829 N N . GLY A 1 110 ? 14.157 -8.100 -23.613 1.00 63.56 110 GLY A N 1
ATOM 830 C CA . GLY A 1 110 ? 14.176 -8.000 -25.069 1.00 63.56 110 GLY A CA 1
ATOM 831 C C . GLY A 1 110 ? 15.602 -7.771 -25.567 1.00 63.56 110 GLY A C 1
ATOM 832 O O . GLY A 1 110 ? 16.416 -7.179 -24.864 1.00 63.56 110 GLY A O 1
ATOM 833 N N . ASN A 1 111 ? 15.905 -8.220 -26.786 1.00 64.69 111 ASN A N 1
ATOM 834 C CA . ASN A 1 111 ? 17.222 -8.105 -27.437 1.00 64.69 111 ASN A CA 1
ATOM 835 C C . ASN A 1 111 ? 17.627 -6.660 -27.807 1.00 64.69 111 ASN A C 1
ATOM 837 O O . ASN A 1 111 ? 18.407 -6.469 -28.737 1.00 64.69 111 ASN A O 1
ATOM 841 N N . ASP A 1 112 ? 17.076 -5.649 -27.137 1.00 63.41 112 ASP A N 1
ATOM 842 C CA . ASP A 1 112 ? 17.307 -4.248 -27.463 1.00 63.41 112 ASP A CA 1
ATOM 843 C C . ASP A 1 112 ? 18.188 -3.590 -26.396 1.00 63.41 112 ASP A C 1
ATOM 845 O O . ASP A 1 112 ? 17.937 -3.683 -25.194 1.00 63.41 112 ASP A O 1
ATOM 849 N N . HIS A 1 113 ? 19.266 -2.946 -26.836 1.00 63.91 113 HIS A N 1
ATOM 850 C CA . HIS A 1 113 ? 20.341 -2.443 -25.976 1.00 63.91 113 HIS A CA 1
ATOM 851 C C . HIS A 1 113 ? 20.016 -1.097 -25.297 1.00 63.91 113 HIS A C 1
ATOM 853 O O . HIS A 1 113 ? 20.915 -0.428 -24.783 1.00 63.91 113 HIS A O 1
ATOM 859 N N . SER A 1 114 ? 18.747 -0.684 -25.257 1.00 63.12 114 SER A N 1
ATOM 860 C CA . SER A 1 114 ? 18.311 0.535 -24.573 1.00 63.12 114 SER A CA 1
ATOM 861 C C . SER A 1 114 ? 17.764 0.231 -23.174 1.00 63.12 114 SER A C 1
ATOM 863 O O . SER A 1 114 ? 16.632 -0.224 -23.020 1.00 63.12 114 SER A O 1
ATOM 865 N N . MET A 1 115 ? 18.547 0.534 -22.137 1.00 66.56 115 MET A N 1
ATOM 866 C CA . MET A 1 115 ? 18.128 0.471 -20.727 1.00 66.56 115 MET A CA 1
ATOM 867 C C . MET A 1 115 ? 17.291 1.711 -20.346 1.00 66.56 115 MET A C 1
ATOM 869 O O . MET A 1 115 ? 17.690 2.498 -19.488 1.00 66.56 115 MET A O 1
ATOM 873 N N . GLU A 1 116 ? 16.152 1.938 -21.009 1.00 71.81 116 GLU A N 1
ATOM 874 C CA . GLU A 1 116 ? 15.216 3.009 -20.631 1.00 71.81 116 GLU A CA 1
ATOM 875 C C . GLU A 1 116 ? 14.226 2.490 -19.572 1.00 71.81 116 GLU A C 1
ATOM 877 O O . GLU A 1 116 ? 13.284 1.764 -19.884 1.00 71.81 116 GLU A O 1
ATOM 882 N N . MET A 1 117 ? 14.420 2.867 -18.303 1.00 75.69 117 MET A N 1
ATOM 883 C CA . MET A 1 117 ? 13.485 2.530 -17.221 1.00 75.69 117 MET A CA 1
ATOM 884 C C . MET A 1 117 ? 12.402 3.607 -17.088 1.00 75.69 117 MET A C 1
ATOM 886 O O . MET A 1 117 ? 12.645 4.687 -16.548 1.00 75.69 117 MET A O 1
ATOM 890 N N . LYS A 1 118 ? 11.185 3.316 -17.561 1.00 86.44 118 LYS A N 1
ATOM 891 C CA . LYS A 1 118 ? 10.026 4.211 -17.408 1.00 86.44 118 LYS A CA 1
ATOM 892 C C . LYS A 1 118 ? 9.297 3.922 -16.101 1.00 86.44 118 LYS A C 1
ATOM 894 O O . LYS A 1 118 ? 8.695 2.865 -15.947 1.00 86.44 118 LYS A O 1
ATOM 899 N N . GLY A 1 119 ? 9.321 4.876 -15.173 1.00 91.12 119 GLY A N 1
ATOM 900 C CA . GLY A 1 119 ? 8.475 4.825 -13.982 1.00 91.12 119 GLY A CA 1
ATOM 901 C C . GLY A 1 119 ? 6.991 4.958 -14.336 1.00 91.12 119 GLY A C 1
ATOM 902 O O . GLY A 1 119 ? 6.622 5.656 -15.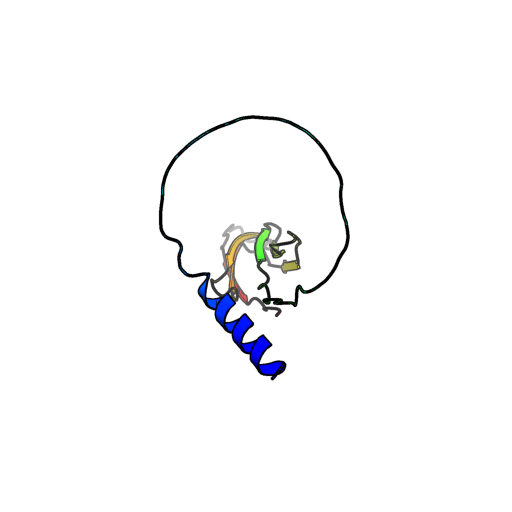280 1.00 91.12 119 GLY A O 1
ATOM 903 N N . MET A 1 120 ? 6.133 4.305 -13.557 1.00 93.56 120 MET A N 1
ATOM 904 C CA . MET A 1 120 ? 4.680 4.339 -13.694 1.00 93.56 120 MET A CA 1
ATOM 905 C C . MET A 1 120 ? 4.017 4.748 -12.380 1.00 93.56 120 MET A C 1
ATOM 907 O O . MET A 1 120 ? 4.511 4.446 -11.292 1.00 93.56 120 MET A O 1
ATOM 911 N N . ALA A 1 121 ? 2.860 5.397 -12.490 1.00 96.00 121 ALA A N 1
ATOM 912 C CA . ALA A 1 121 ? 1.947 5.625 -11.379 1.00 96.00 121 ALA A CA 1
ATOM 913 C C . ALA A 1 121 ? 0.667 4.812 -11.603 1.00 96.00 121 ALA A C 1
ATOM 915 O O . ALA A 1 121 ? 0.083 4.857 -12.686 1.00 96.00 121 ALA A O 1
ATOM 916 N N . VAL A 1 122 ? 0.226 4.083 -10.581 1.00 95.44 122 VAL A N 1
ATOM 917 C CA . VAL A 1 122 ? -1.004 3.283 -10.606 1.00 95.44 122 VAL A CA 1
ATOM 918 C C . VAL A 1 122 ? -1.954 3.740 -9.505 1.00 95.44 122 VAL A C 1
ATOM 920 O O . VAL A 1 122 ? -1.521 4.098 -8.411 1.00 95.44 122 VAL A O 1
ATOM 923 N N . PHE A 1 123 ? -3.257 3.711 -9.788 1.00 97.00 123 PHE A N 1
ATOM 924 C CA . PHE A 1 123 ? -4.312 4.076 -8.841 1.00 97.00 123 PHE A CA 1
ATOM 925 C C . PHE A 1 123 ? -5.275 2.902 -8.670 1.00 97.00 123 PHE A C 1
ATOM 927 O O . PHE A 1 123 ? -5.885 2.436 -9.630 1.00 97.00 123 PHE A O 1
ATOM 934 N N . ILE A 1 124 ? -5.408 2.418 -7.438 1.00 96.19 124 ILE A N 1
ATOM 935 C CA . ILE A 1 124 ? -6.157 1.210 -7.091 1.00 96.19 124 ILE A CA 1
ATOM 936 C C . ILE A 1 124 ? -7.365 1.601 -6.239 1.00 96.19 124 ILE A C 1
ATOM 938 O O . ILE A 1 124 ? -7.213 2.158 -5.149 1.00 96.19 124 ILE A O 1
ATOM 942 N N . ILE A 1 125 ? -8.568 1.264 -6.707 1.00 96.00 125 ILE A N 1
ATOM 943 C CA . ILE A 1 125 ? -9.812 1.497 -5.965 1.00 96.00 125 ILE A CA 1
ATOM 944 C C . ILE A 1 125 ? -9.915 0.488 -4.814 1.00 96.00 125 ILE A C 1
ATOM 946 O O . ILE A 1 125 ? -9.905 -0.726 -5.018 1.00 96.00 125 ILE A O 1
ATOM 950 N N . GLN A 1 126 ? -10.024 0.994 -3.589 1.00 91.62 126 GLN A N 1
ATOM 951 C CA . GLN A 1 126 ? -10.141 0.203 -2.371 1.00 91.62 126 GLN A CA 1
ATOM 952 C C . GLN A 1 126 ? -11.601 -0.185 -2.130 1.00 91.62 126 GLN A C 1
ATOM 954 O O . GLN A 1 126 ? -12.476 0.668 -1.966 1.00 91.62 126 GLN A O 1
ATOM 959 N N . LYS A 1 127 ? -11.870 -1.490 -2.044 1.00 81.81 127 LYS A N 1
ATOM 960 C CA . LYS A 1 127 ? -13.172 -1.982 -1.589 1.00 81.81 127 LYS A CA 1
ATOM 961 C C . LYS A 1 127 ? -13.256 -1.809 -0.072 1.00 81.81 127 LYS A C 1
ATOM 963 O O . LYS A 1 127 ? -12.500 -2.443 0.664 1.00 81.81 127 LYS A O 1
ATOM 968 N N . GLN A 1 128 ? -14.160 -0.947 0.388 1.00 69.19 128 GLN A N 1
ATOM 969 C CA . GLN A 1 128 ? -14.437 -0.802 1.814 1.00 69.19 128 GLN A CA 1
ATOM 970 C C . GLN A 1 128 ? -15.317 -1.964 2.275 1.00 69.19 128 GLN A C 1
ATOM 972 O O . GLN A 1 128 ? -16.346 -2.258 1.668 1.00 69.19 128 GLN A O 1
ATOM 977 N N . THR A 1 129 ? -14.892 -2.648 3.330 1.00 64.75 129 THR A N 1
ATOM 978 C CA . THR A 1 129 ? -15.716 -3.622 4.050 1.00 64.75 129 THR A CA 1
ATOM 979 C C . THR A 1 129 ? -16.246 -2.939 5.302 1.00 64.75 129 THR A C 1
ATOM 981 O O . THR A 1 129 ? -15.437 -2.593 6.166 1.00 64.75 129 THR A O 1
ATOM 984 N N . ASN A 1 130 ? -17.565 -2.728 5.360 1.00 54.62 130 ASN A N 1
ATOM 985 C CA . ASN A 1 130 ? -18.271 -2.329 6.582 1.00 54.62 130 ASN A CA 1
ATOM 986 C C . ASN A 1 130 ? -18.211 -3.433 7.643 1.00 54.62 130 ASN A C 1
ATOM 988 O O . ASN A 1 130 ? -18.224 -4.623 7.251 1.00 54.62 130 ASN A O 1
#

Secondary structure (DSSP, 8-state):
-HHHHHHHHHHHHTSTTS--------------------------------------EEEEEETTTEEEEEETTT--EEEEEE-SSEEEEEEE-TTS-EEEEEEE------S--------EEEEEE-----

Foldseek 3Di:
DVVVVVVVVVVVVVPPPPDDDDDDDDDDDDDDDDDDDDDDDDDDDPDDPPPVPFFDWDWDFDQVFWIFTATPVPRDGPDIGGHAFGWDDWDADPVRQKIKTKGFGDDDDDPDPDPDTDIDIDIDGDDDDD

Radius of gyration: 32.25 Å; chains: 1; bounding box: 70×39×88 Å